Protein AF-A0A4P9XWG7-F1 (afdb_monomer)

pLDDT: mean 80.18, std 10.12, range [46.06, 91.38]

Mean predicted aligned error: 8.69 Å

Sequence (91 aa):
QCQWLNCASQFNTAEDLFAHVNEDHVGRNAKGNLCLECRWAGCTVSKAKRDHLISHIKSHLSYKPYACGLCEARFKHMSDLKRHEGTHREK

Structure (mmCIF, N/CA/C/O backbone):
data_AF-A0A4P9XWG7-F1
#
_entry.id   AF-A0A4P9XWG7-F1
#
loop_
_atom_site.group_PDB
_atom_site.id
_atom_site.type_symbol
_atom_site.label_atom_id
_atom_site.label_alt_id
_atom_site.label_comp_id
_atom_site.label_asym_id
_atom_site.label_entity_id
_atom_site.label_seq_id
_atom_site.pdbx_PDB_ins_code
_atom_site.Cartn_x
_atom_site.Cartn_y
_atom_site.Cartn_z
_atom_site.occupancy
_atom_site.B_iso_or_equiv
_atom_site.auth_seq_id
_atom_site.auth_comp_id
_atom_site.auth_asym_id
_atom_site.auth_atom_id
_atom_site.pdbx_PDB_model_num
ATOM 1 N N . GLN A 1 1 ? -4.981 4.573 -8.526 1.00 77.56 1 GLN A N 1
ATOM 2 C CA . GLN A 1 1 ? -4.537 4.312 -9.914 1.00 77.56 1 GLN A CA 1
ATOM 3 C C . GLN A 1 1 ? -3.195 3.595 -9.887 1.00 77.56 1 GLN A C 1
ATOM 5 O O . GLN A 1 1 ? -2.348 3.968 -9.083 1.00 77.56 1 GLN A O 1
ATOM 10 N N . CYS A 1 2 ? -3.021 2.559 -10.710 1.00 84.25 2 CYS A N 1
ATOM 11 C CA . CYS A 1 2 ? -1.743 1.870 -10.870 1.00 84.25 2 CYS A CA 1
ATOM 12 C C . CYS A 1 2 ? -0.754 2.780 -11.614 1.00 84.25 2 CYS A C 1
ATOM 14 O O . CYS A 1 2 ? -1.116 3.366 -12.629 1.00 84.25 2 CYS A O 1
ATOM 16 N N . GLN A 1 3 ? 0.475 2.918 -11.109 1.00 84.31 3 GLN A N 1
ATOM 17 C CA . GLN A 1 3 ? 1.545 3.684 -11.776 1.00 84.31 3 GLN A CA 1
ATOM 18 C C . GLN A 1 3 ? 2.630 2.765 -12.352 1.00 84.31 3 GLN A C 1
ATOM 20 O O . GLN A 1 3 ? 3.793 3.152 -12.490 1.00 84.31 3 GLN A O 1
ATOM 25 N N . TRP A 1 4 ? 2.273 1.515 -12.635 1.00 85.00 4 TRP A N 1
ATOM 26 C CA . TRP A 1 4 ? 3.183 0.577 -13.269 1.00 85.00 4 TRP A CA 1
ATOM 27 C C . TRP A 1 4 ? 3.385 0.948 -14.739 1.00 85.00 4 TRP A C 1
ATOM 29 O O . TRP A 1 4 ? 2.447 1.384 -15.412 1.00 85.00 4 TRP A O 1
ATOM 39 N N . LEU A 1 5 ? 4.607 0.775 -15.248 1.00 81.31 5 LEU A N 1
ATOM 40 C CA . LEU A 1 5 ? 4.911 1.006 -16.660 1.00 81.31 5 LEU A CA 1
ATOM 41 C C . LEU A 1 5 ? 3.967 0.179 -17.537 1.00 81.31 5 LEU A C 1
ATOM 43 O O . LEU A 1 5 ? 3.872 -1.038 -17.383 1.00 81.31 5 LEU A O 1
ATOM 47 N N . ASN A 1 6 ? 3.295 0.858 -18.468 1.00 81.75 6 ASN A N 1
ATOM 48 C CA . ASN A 1 6 ? 2.353 0.250 -19.405 1.00 81.75 6 ASN A CA 1
ATOM 49 C C . ASN A 1 6 ? 1.090 -0.361 -18.755 1.00 81.75 6 ASN A C 1
ATOM 51 O O . ASN A 1 6 ? 0.448 -1.217 -19.361 1.00 81.75 6 ASN A O 1
ATOM 55 N N . CYS A 1 7 ? 0.719 0.079 -17.546 1.00 84.50 7 CYS A N 1
ATOM 56 C CA . CYS A 1 7 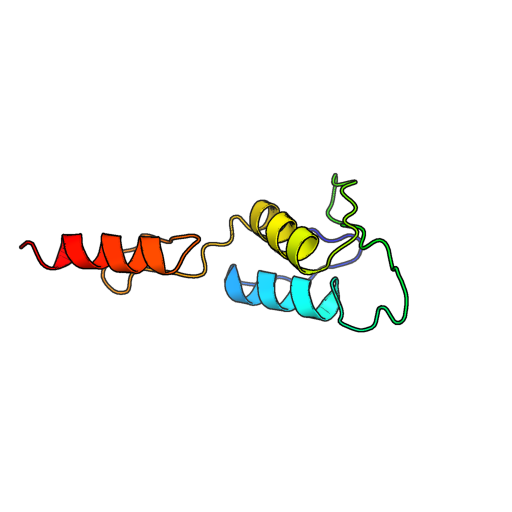? -0.520 -0.309 -16.874 1.00 84.50 7 CYS A CA 1
ATOM 57 C C . CYS A 1 7 ? -1.439 0.906 -16.679 1.00 84.50 7 CYS A C 1
ATOM 59 O O . CYS A 1 7 ? -1.038 1.912 -16.099 1.00 84.50 7 CYS A O 1
ATOM 61 N N . ALA A 1 8 ? -2.685 0.800 -17.147 1.00 82.75 8 ALA A N 1
ATOM 62 C CA . ALA A 1 8 ? -3.712 1.840 -17.018 1.00 82.75 8 ALA A CA 1
ATOM 63 C C . ALA A 1 8 ? -4.810 1.480 -15.998 1.00 82.75 8 ALA A C 1
ATOM 65 O O . ALA A 1 8 ? -5.835 2.158 -15.919 1.00 82.75 8 ALA A O 1
ATOM 66 N N . SER A 1 9 ? -4.609 0.41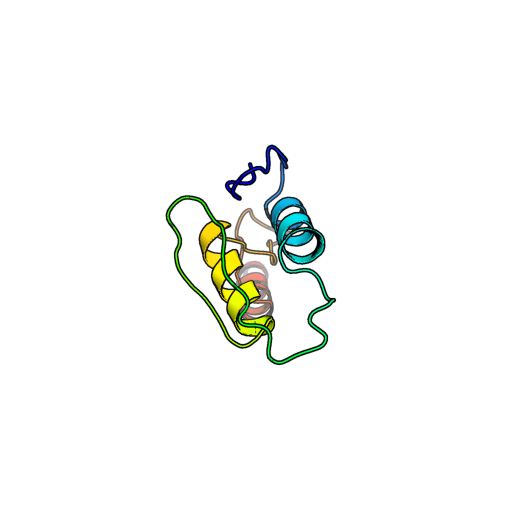5 -15.215 1.00 85.25 9 SER A N 1
ATOM 67 C CA . SER A 1 9 ? -5.608 -0.081 -14.270 1.00 85.25 9 SER A CA 1
ATOM 68 C C . SER A 1 9 ? -5.876 0.929 -13.154 1.00 85.25 9 SER A C 1
ATOM 70 O O . SER A 1 9 ? -4.966 1.453 -12.499 1.00 85.25 9 SER A O 1
ATOM 72 N N . GLN A 1 10 ? -7.156 1.202 -12.925 1.00 84.62 10 GLN A N 1
ATOM 73 C CA . GLN A 1 10 ? -7.632 2.102 -11.886 1.00 84.62 10 GLN A CA 1
ATOM 74 C C . GLN A 1 10 ? -8.483 1.325 -10.898 1.00 84.62 10 GLN A C 1
ATOM 76 O O . GLN A 1 10 ? -9.311 0.509 -11.280 1.00 84.62 10 GLN A O 1
ATOM 81 N N . PHE A 1 11 ? -8.266 1.616 -9.624 1.00 83.69 11 PHE A N 1
ATOM 82 C CA . PHE A 1 11 ? -8.922 0.937 -8.523 1.00 83.69 11 PHE A CA 1
ATOM 83 C C . PHE A 1 11 ? -9.323 1.969 -7.485 1.00 83.69 11 PHE A C 1
ATOM 85 O O . PHE A 1 11 ? -8.571 2.920 -7.232 1.00 83.69 11 PHE A O 1
ATOM 92 N N . ASN A 1 12 ? -10.487 1.753 -6.882 1.00 77.94 12 ASN A N 1
ATOM 93 C CA . ASN A 1 12 ? -11.034 2.607 -5.834 1.00 77.94 12 ASN A CA 1
ATOM 94 C C . ASN A 1 12 ? -10.438 2.304 -4.453 1.00 77.94 12 ASN A C 1
ATOM 96 O O . ASN A 1 12 ? -10.477 3.158 -3.571 1.00 77.94 12 ASN A O 1
ATOM 100 N N . THR A 1 13 ? -9.855 1.120 -4.257 1.00 79.00 13 THR A N 1
ATOM 101 C CA . THR A 1 13 ? -9.240 0.699 -2.994 1.00 79.00 13 THR A CA 1
ATOM 102 C C . THR A 1 13 ? -7.783 0.292 -3.185 1.00 79.00 13 THR A C 1
ATOM 104 O O . THR A 1 13 ? -7.380 -0.278 -4.198 1.00 79.00 13 THR A O 1
ATOM 107 N N . ALA A 1 14 ? -6.971 0.579 -2.165 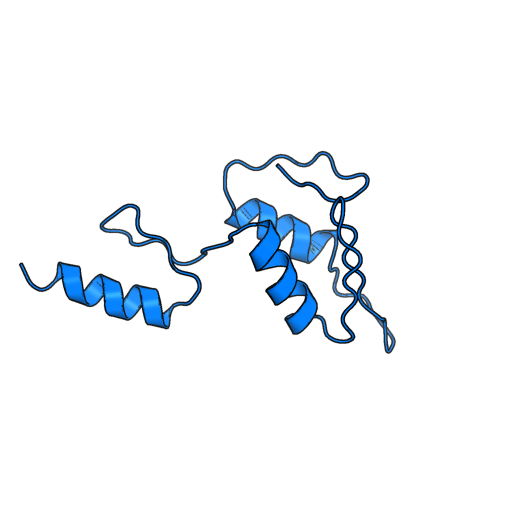1.00 80.69 14 ALA A N 1
ATOM 108 C CA . ALA A 1 14 ? -5.561 0.198 -2.145 1.00 80.69 14 ALA A CA 1
ATOM 109 C C . ALA A 1 14 ? -5.362 -1.330 -2.062 1.00 80.69 14 ALA A C 1
ATOM 111 O O . ALA A 1 14 ? -4.317 -1.822 -2.475 1.00 80.69 14 ALA A O 1
ATOM 112 N N . GLU A 1 15 ? -6.358 -2.066 -1.550 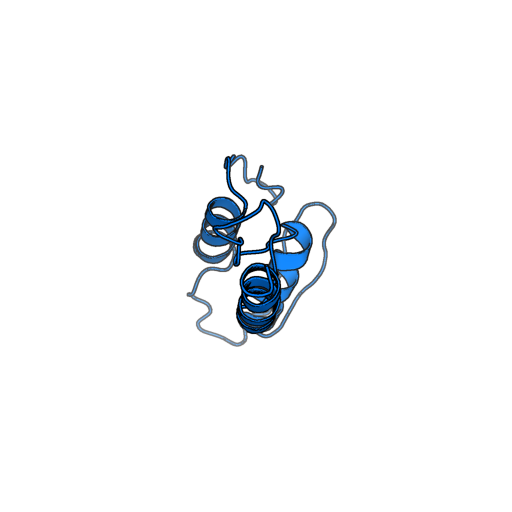1.00 80.56 15 GLU A N 1
ATOM 113 C CA . GLU A 1 15 ? -6.373 -3.538 -1.492 1.00 80.56 15 GLU A CA 1
ATOM 114 C C . GLU A 1 15 ? -6.433 -4.147 -2.884 1.00 80.56 15 GLU A C 1
ATOM 116 O O . GLU A 1 15 ? -5.591 -4.974 -3.227 1.00 80.56 15 GLU A O 1
ATOM 121 N N . ASP A 1 16 ? -7.364 -3.662 -3.700 1.00 84.12 16 ASP A N 1
ATOM 122 C CA . ASP A 1 16 ? -7.570 -4.156 -5.055 1.00 84.12 16 ASP A CA 1
ATOM 123 C C . ASP A 1 16 ? -6.383 -3.799 -5.960 1.00 84.12 16 ASP A C 1
ATOM 125 O O . ASP A 1 16 ? -5.839 -4.646 -6.667 1.00 84.12 16 ASP A O 1
ATOM 129 N N . LEU A 1 17 ? -5.856 -2.577 -5.813 1.00 85.94 17 LEU A N 1
ATOM 130 C CA . LEU A 1 17 ? -4.630 -2.165 -6.493 1.00 85.94 17 LEU A CA 1
ATOM 131 C C . LEU A 1 17 ? -3.415 -3.013 -6.078 1.00 85.94 17 LEU A C 1
ATOM 133 O O . LEU A 1 17 ? -2.601 -3.373 -6.925 1.00 85.94 17 LEU A O 1
ATOM 137 N N . PHE A 1 18 ? -3.274 -3.350 -4.793 1.00 85.12 18 PHE A N 1
ATOM 138 C CA . PHE A 1 18 ? -2.190 -4.218 -4.333 1.00 85.12 18 PHE A CA 1
ATOM 139 C C . PHE A 1 18 ? -2.339 -5.650 -4.852 1.00 85.12 18 PHE A C 1
ATOM 141 O O . PHE A 1 18 ? -1.344 -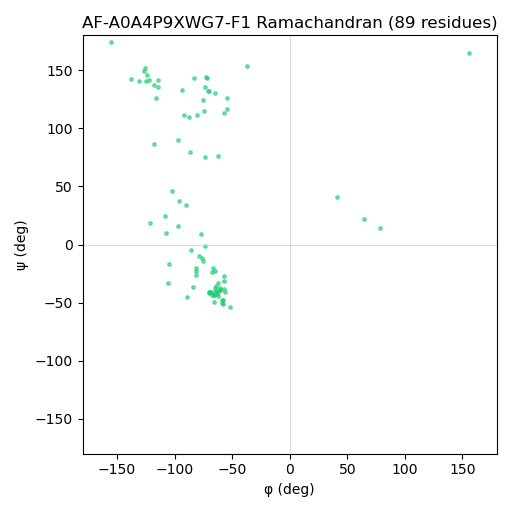6.232 -5.287 1.00 85.12 18 PHE A O 1
ATOM 148 N N . ALA A 1 19 ? -3.550 -6.211 -4.818 1.00 84.44 19 ALA A N 1
ATOM 149 C CA . ALA A 1 19 ? -3.835 -7.541 -5.345 1.00 84.44 19 ALA A CA 1
ATOM 150 C C . ALA A 1 19 ? -3.494 -7.613 -6.840 1.00 84.44 19 ALA A C 1
ATOM 152 O O . ALA A 1 19 ? -2.683 -8.453 -7.230 1.00 84.44 19 ALA A O 1
ATOM 153 N N . HIS A 1 20 ? -3.983 -6.653 -7.633 1.00 87.00 20 HIS A N 1
ATOM 154 C CA . HIS A 1 20 ? -3.646 -6.516 -9.049 1.00 87.00 20 HIS A CA 1
ATOM 155 C C . HIS A 1 20 ? -2.134 -6.495 -9.276 1.00 87.00 20 HIS A C 1
ATOM 157 O O . HIS A 1 20 ? -1.609 -7.317 -10.017 1.00 87.00 20 HIS A O 1
ATOM 163 N N . VAL A 1 21 ? -1.406 -5.608 -8.594 1.00 85.31 21 VAL A N 1
ATOM 164 C CA . VAL A 1 21 ? 0.045 -5.490 -8.781 1.00 85.31 21 VAL A CA 1
ATOM 165 C C . VAL A 1 21 ? 0.773 -6.781 -8.378 1.00 85.31 21 VAL A C 1
ATOM 167 O O . VAL A 1 21 ? 1.685 -7.233 -9.070 1.00 85.31 21 VAL A O 1
ATOM 170 N N . ASN A 1 22 ? 0.387 -7.398 -7.260 1.00 81.50 22 ASN A N 1
ATOM 171 C CA . ASN A 1 22 ? 1.010 -8.627 -6.773 1.00 81.50 22 ASN A CA 1
ATOM 172 C C . ASN A 1 22 ? 0.791 -9.825 -7.717 1.00 81.50 22 ASN A C 1
ATOM 174 O O . ASN A 1 22 ? 1.676 -10.677 -7.851 1.00 81.50 22 ASN A O 1
ATOM 178 N N . GLU A 1 23 ? -0.381 -9.924 -8.334 1.00 82.38 23 GLU A N 1
ATOM 179 C CA . GLU A 1 23 ? -0.730 -11.056 -9.191 1.00 82.38 23 GLU A CA 1
ATOM 180 C C . GLU A 1 23 ? -0.318 -10.840 -10.648 1.00 82.38 23 GLU A C 1
ATOM 182 O O . GLU A 1 23 ? 0.308 -11.727 -11.229 1.00 82.38 23 GLU A O 1
ATOM 187 N N . ASP A 1 24 ? -0.584 -9.655 -11.194 1.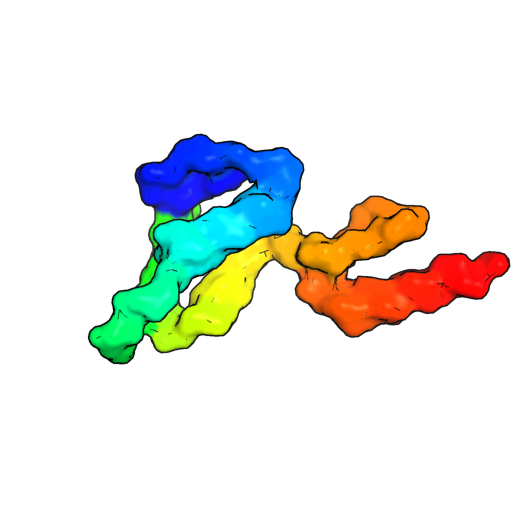00 81.25 24 ASP A N 1
ATOM 188 C CA . ASP A 1 24 ? -0.374 -9.315 -12.603 1.00 81.25 24 ASP A CA 1
ATOM 189 C C . ASP A 1 24 ? 1.072 -8.887 -12.896 1.00 81.25 24 ASP A C 1
ATOM 191 O O . ASP A 1 24 ? 1.642 -9.250 -13.923 1.00 81.25 24 ASP A O 1
ATOM 195 N N . HIS A 1 25 ? 1.718 -8.165 -11.971 1.00 82.25 25 HIS A N 1
ATOM 196 C CA . HIS A 1 25 ? 3.066 -7.632 -12.200 1.00 82.25 25 HIS A CA 1
ATOM 197 C C . HIS A 1 25 ? 4.169 -8.384 -11.446 1.00 82.25 25 HIS A C 1
ATOM 199 O O . HIS A 1 25 ? 5.282 -8.526 -11.950 1.00 82.25 25 HIS A O 1
ATOM 205 N N . VAL A 1 26 ? 3.880 -8.908 -10.252 1.00 80.50 26 VAL A N 1
ATOM 206 C CA . VAL A 1 26 ? 4.846 -9.657 -9.418 1.00 80.50 26 VAL A CA 1
ATOM 207 C C . VAL A 1 26 ? 4.699 -11.178 -9.610 1.00 80.50 26 VAL A C 1
ATOM 209 O O . VAL A 1 26 ? 5.187 -11.944 -8.788 1.00 80.50 26 VAL A O 1
ATOM 212 N N . GLY A 1 27 ? 4.015 -11.642 -10.665 1.00 66.50 27 GLY A N 1
ATOM 213 C CA . GLY A 1 27 ? 3.542 -13.019 -10.916 1.00 66.50 27 GLY A CA 1
ATOM 214 C C . GLY A 1 27 ? 4.429 -14.210 -10.480 1.00 66.50 27 GLY A C 1
ATOM 215 O O . GLY A 1 27 ? 5.645 -14.129 -10.335 1.00 66.50 27 GLY A O 1
ATOM 216 N N . ARG A 1 28 ? 3.797 -15.367 -10.216 1.00 56.84 28 ARG A N 1
ATOM 217 C CA . ARG A 1 28 ? 4.393 -16.551 -9.540 1.00 56.84 28 ARG A CA 1
ATOM 218 C C . ARG A 1 28 ? 5.388 -17.374 -10.373 1.00 56.84 28 ARG A C 1
ATOM 220 O O . ARG A 1 28 ? 5.920 -18.350 -9.855 1.00 56.84 28 ARG A O 1
ATOM 227 N N . ASN A 1 29 ? 5.658 -17.023 -11.629 1.00 50.69 29 ASN A N 1
ATOM 228 C CA . ASN A 1 29 ? 6.322 -17.937 -12.566 1.00 50.69 29 ASN A CA 1
ATOM 229 C C . ASN A 1 29 ? 7.817 -17.652 -12.794 1.00 50.69 29 ASN A C 1
ATOM 231 O O . ASN A 1 29 ? 8.309 -17.672 -13.919 1.00 50.69 29 ASN A O 1
ATOM 235 N N . ALA A 1 30 ? 8.558 -17.417 -11.713 1.00 51.53 30 ALA A N 1
ATOM 236 C CA . ALA A 1 30 ? 10.016 -17.405 -11.737 1.00 51.53 30 ALA A CA 1
ATOM 237 C C . ALA A 1 30 ? 10.550 -18.834 -11.529 1.00 51.53 30 ALA A C 1
ATOM 239 O O . ALA A 1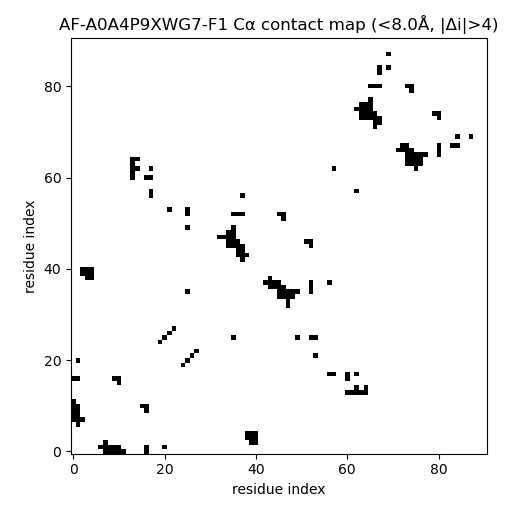 30 ? 10.951 -19.207 -10.428 1.00 51.53 30 ALA A O 1
ATOM 240 N N . LYS A 1 31 ? 10.551 -19.660 -12.584 1.00 46.06 31 LYS A N 1
ATOM 241 C CA . LYS A 1 31 ? 11.345 -20.902 -12.611 1.00 46.06 31 LYS A CA 1
ATOM 242 C C . LYS A 1 31 ? 12.825 -20.532 -12.784 1.00 46.06 31 LYS A C 1
ATOM 244 O O . LYS A 1 31 ? 13.370 -20.621 -13.876 1.00 46.06 31 LYS A O 1
ATOM 249 N N . GLY A 1 32 ? 13.446 -20.042 -11.713 1.00 53.66 32 GLY A N 1
ATOM 250 C CA . GLY A 1 32 ? 14.855 -19.647 -11.666 1.00 53.66 32 GLY A CA 1
ATOM 251 C C . GLY A 1 32 ? 15.129 -18.610 -10.577 1.00 53.66 32 GLY A C 1
ATOM 252 O O . GLY A 1 32 ? 14.195 -17.994 -10.067 1.00 53.66 32 GLY A O 1
ATOM 253 N N . ASN A 1 33 ? 16.407 -18.404 -10.236 1.00 52.75 33 ASN A N 1
ATOM 254 C CA . ASN A 1 33 ? 16.885 -17.240 -9.475 1.00 52.75 33 ASN A CA 1
ATOM 255 C C . ASN A 1 33 ? 16.597 -15.967 -10.291 1.00 52.75 33 ASN A C 1
ATOM 257 O O . ASN A 1 33 ? 17.466 -15.430 -10.973 1.00 52.75 33 ASN A O 1
ATOM 261 N N . LEU A 1 34 ? 15.338 -15.540 -10.303 1.00 56.12 34 LEU A N 1
ATOM 262 C CA . LEU A 1 34 ? 14.863 -14.418 -11.091 1.00 56.12 34 LEU A CA 1
ATOM 263 C C . LEU A 1 34 ? 14.960 -13.176 -10.210 1.00 56.12 34 LEU A C 1
ATOM 265 O O . LEU A 1 34 ? 14.249 -13.050 -9.213 1.00 56.12 34 LEU A O 1
ATOM 269 N N . CYS A 1 35 ? 15.862 -12.265 -10.559 1.00 63.00 35 CYS A N 1
ATOM 270 C CA . CYS A 1 35 ? 15.847 -10.914 -10.020 1.00 63.00 35 CYS A CA 1
ATOM 271 C C . CYS A 1 35 ? 14.480 -10.291 -10.329 1.00 63.00 35 CYS A C 1
ATOM 273 O O . CYS A 1 35 ? 14.141 -10.081 -11.492 1.00 63.00 35 CYS A O 1
ATOM 275 N N . LEU A 1 36 ? 13.685 -10.023 -9.294 1.00 76.62 36 LEU A N 1
ATOM 276 C CA . LEU A 1 36 ? 12.373 -9.412 -9.440 1.00 76.62 36 LEU A CA 1
ATOM 277 C C . LEU A 1 36 ? 12.545 -7.892 -9.424 1.00 76.62 36 LEU A C 1
ATOM 279 O O . LEU A 1 36 ? 12.898 -7.299 -8.400 1.00 76.62 36 LEU A O 1
ATOM 283 N N . GLU A 1 37 ? 12.328 -7.273 -10.576 1.00 80.19 37 GLU A N 1
ATOM 284 C CA . GLU A 1 37 ? 12.465 -5.835 -10.784 1.00 80.19 37 GLU A CA 1
ATOM 285 C C . GLU A 1 37 ? 11.124 -5.116 -10.600 1.00 80.19 37 GLU A C 1
ATOM 287 O O . GLU A 1 37 ? 10.093 -5.527 -11.134 1.00 80.19 37 GLU A O 1
ATOM 292 N N . CYS A 1 38 ? 11.142 -4.019 -9.845 1.00 85.81 38 CYS A N 1
ATOM 293 C CA . CYS A 1 38 ? 10.019 -3.103 -9.732 1.00 85.81 38 CYS A CA 1
ATOM 294 C C . CYS A 1 38 ? 10.003 -2.167 -10.945 1.00 85.81 38 CYS A C 1
ATOM 296 O O . CYS A 1 38 ? 10.861 -1.297 -11.051 1.00 85.81 38 CYS A O 1
ATOM 298 N N . ARG A 1 39 ? 9.006 -2.295 -11.828 1.00 85.00 39 ARG A N 1
ATOM 299 C CA . ARG A 1 39 ? 8.802 -1.380 -12.971 1.00 85.00 39 ARG A CA 1
ATOM 300 C C . ARG A 1 39 ? 7.784 -0.282 -12.661 1.00 85.00 39 ARG A C 1
ATOM 302 O O . ARG A 1 39 ? 6.963 0.097 -13.497 1.00 85.00 39 ARG A O 1
ATOM 309 N N . TRP A 1 40 ? 7.812 0.204 -11.427 1.00 86.88 40 TRP A N 1
ATOM 310 C CA . TRP A 1 40 ? 7.012 1.352 -11.021 1.00 86.88 40 TRP A CA 1
ATOM 311 C C . TRP A 1 40 ? 7.593 2.632 -11.628 1.00 86.88 40 TRP A C 1
ATOM 313 O O . TRP A 1 40 ? 8.814 2.757 -11.738 1.00 86.88 40 TRP A O 1
ATOM 323 N N . ALA A 1 41 ? 6.747 3.591 -12.009 1.00 86.19 41 ALA A N 1
ATOM 324 C CA . ALA A 1 41 ? 7.203 4.859 -12.575 1.00 86.19 41 ALA A CA 1
ATOM 325 C C . ALA A 1 41 ? 8.205 5.563 -11.635 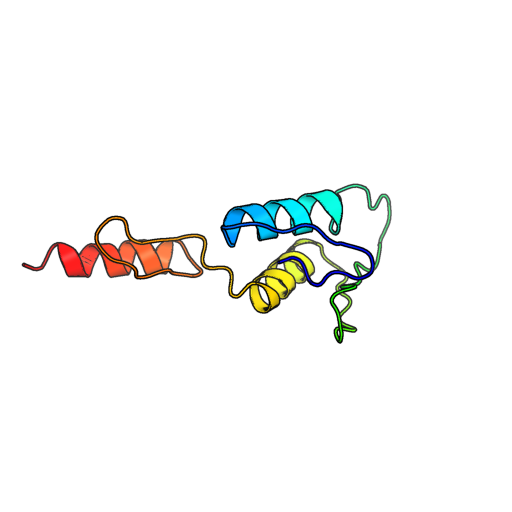1.00 86.19 41 ALA A C 1
ATOM 327 O O . ALA A 1 41 ? 7.867 5.923 -10.509 1.00 86.19 41 ALA A O 1
ATOM 328 N N . GLY A 1 42 ? 9.450 5.732 -12.093 1.00 84.19 42 GLY A N 1
ATOM 329 C CA . GLY A 1 42 ? 10.525 6.346 -11.304 1.00 84.19 42 GLY A CA 1
ATOM 330 C C . GLY A 1 42 ? 11.176 5.430 -10.260 1.00 84.19 42 GLY A C 1
ATOM 331 O O . GLY A 1 42 ? 11.896 5.920 -9.393 1.00 84.19 42 GLY A O 1
ATOM 332 N N . CYS A 1 43 ? 10.950 4.114 -10.318 1.00 86.75 43 CYS A N 1
ATOM 333 C CA . CYS A 1 43 ? 11.574 3.149 -9.420 1.00 86.75 43 CYS A CA 1
ATOM 334 C C . CYS A 1 43 ? 12.518 2.206 -10.174 1.00 86.75 43 CYS A C 1
ATOM 336 O O . CYS A 1 43 ? 12.170 1.674 -11.220 1.00 86.75 43 CYS A O 1
ATOM 338 N N . THR A 1 44 ? 13.703 1.974 -9.610 1.00 82.81 44 THR A N 1
ATOM 339 C CA . THR A 1 44 ? 14.739 1.073 -10.154 1.00 82.81 44 THR A CA 1
ATOM 340 C C . THR A 1 44 ? 15.101 -0.045 -9.173 1.00 82.81 44 THR A C 1
ATOM 342 O O . THR A 1 44 ? 16.158 -0.669 -9.260 1.00 82.81 44 THR A O 1
ATOM 345 N N . VAL A 1 45 ? 14.234 -0.295 -8.187 1.00 85.81 45 VAL A N 1
ATOM 346 C CA . VAL A 1 45 ? 14.495 -1.283 -7.139 1.00 85.81 45 VAL A CA 1
ATOM 347 C C . VAL A 1 45 ? 14.300 -2.690 -7.687 1.00 85.81 45 VAL A C 1
ATOM 349 O O . VAL A 1 45 ? 13.212 -3.062 -8.121 1.00 85.81 45 VAL A O 1
ATOM 352 N N . SER A 1 46 ? 15.335 -3.511 -7.559 1.00 85.38 46 SER A N 1
ATOM 353 C CA . SER A 1 46 ? 15.282 -4.946 -7.809 1.00 85.38 46 SER A CA 1
ATOM 354 C C . SER A 1 46 ? 15.524 -5.721 -6.515 1.00 85.38 46 SER A C 1
ATOM 356 O O . SER A 1 46 ? 16.301 -5.321 -5.640 1.00 85.38 46 SER A O 1
ATOM 358 N N . LYS A 1 47 ? 14.801 -6.827 -6.337 1.00 84.12 47 LYS A N 1
ATOM 359 C CA . LYS A 1 47 ? 14.936 -7.717 -5.181 1.00 84.12 47 LYS A CA 1
ATOM 360 C C . LYS A 1 47 ? 15.054 -9.160 -5.645 1.00 84.12 47 LYS A C 1
ATOM 362 O O . LYS A 1 47 ? 14.339 -9.606 -6.531 1.00 84.12 47 LYS A O 1
ATOM 367 N N . ALA A 1 48 ? 15.915 -9.917 -4.970 1.00 78.94 48 ALA A N 1
ATOM 368 C CA . ALA A 1 48 ? 16.100 -11.344 -5.235 1.00 78.94 48 ALA A CA 1
ATOM 369 C C . ALA A 1 48 ? 14.956 -12.225 -4.694 1.00 78.94 48 ALA A C 1
ATOM 371 O O . ALA A 1 48 ? 14.874 -13.400 -5.027 1.00 78.94 48 ALA A O 1
ATOM 372 N N . LYS A 1 49 ? 14.089 -11.684 -3.823 1.00 80.06 49 LYS A N 1
ATOM 373 C CA . LYS A 1 49 ? 12.978 -12.421 -3.203 1.00 80.06 49 LYS A CA 1
ATOM 374 C C . LYS A 1 49 ? 11.653 -11.716 -3.442 1.00 80.06 49 LYS A C 1
ATOM 376 O O . LYS A 1 49 ? 11.565 -10.493 -3.298 1.00 80.06 49 LYS A O 1
ATOM 381 N N . ARG A 1 50 ? 10.616 -12.515 -3.701 1.00 80.94 50 ARG A N 1
ATOM 382 C CA . ARG A 1 50 ? 9.237 -12.055 -3.901 1.00 80.94 50 ARG A CA 1
ATOM 383 C C . ARG A 1 50 ? 8.721 -11.285 -2.694 1.00 80.94 50 ARG A C 1
ATOM 385 O O . ARG A 1 50 ? 8.234 -10.176 -2.861 1.00 80.94 50 ARG A O 1
ATOM 392 N N . ASP A 1 51 ? 8.898 -11.817 -1.489 1.00 82.69 51 ASP A N 1
ATOM 393 C CA . ASP A 1 51 ? 8.422 -11.183 -0.254 1.00 82.69 51 ASP A CA 1
ATOM 394 C C . ASP A 1 51 ? 8.988 -9.772 -0.064 1.00 82.69 51 ASP A C 1
ATOM 396 O O . ASP A 1 51 ? 8.279 -8.849 0.340 1.00 82.69 51 ASP A O 1
ATOM 400 N N . HIS A 1 52 ? 10.260 -9.575 -0.423 1.00 85.06 52 HIS A N 1
ATOM 401 C CA . HIS A 1 52 ? 10.901 -8.265 -0.360 1.00 85.06 52 HIS A CA 1
ATOM 402 C C . HIS A 1 52 ? 10.355 -7.303 -1.414 1.00 85.06 52 HIS A C 1
ATOM 404 O O . HIS A 1 52 ? 10.134 -6.134 -1.095 1.00 85.06 52 HIS A O 1
ATOM 410 N N . LEU A 1 53 ? 10.118 -7.771 -2.645 1.00 85.62 53 LEU A N 1
ATOM 411 C CA . LEU A 1 53 ? 9.523 -6.932 -3.684 1.00 85.62 53 LEU A CA 1
ATOM 412 C C . LEU A 1 53 ? 8.078 -6.556 -3.331 1.00 85.62 53 LEU A C 1
ATOM 414 O O . LEU A 1 53 ? 7.705 -5.391 -3.427 1.00 85.62 53 LEU A O 1
ATOM 418 N N . ILE A 1 54 ? 7.287 -7.510 -2.841 1.00 84.00 54 ILE A N 1
ATOM 419 C CA . ILE A 1 54 ? 5.921 -7.261 -2.371 1.00 84.00 54 ILE A CA 1
ATOM 420 C C . ILE A 1 54 ? 5.923 -6.224 -1.249 1.00 84.00 54 ILE A C 1
ATOM 422 O O . ILE A 1 54 ? 5.147 -5.271 -1.284 1.00 84.00 54 ILE A O 1
ATOM 426 N N . SER A 1 55 ? 6.800 -6.381 -0.255 1.00 84.12 55 SER A N 1
ATOM 427 C CA . SER A 1 55 ? 6.924 -5.419 0.843 1.00 84.12 55 SER A CA 1
ATOM 428 C C . SER A 1 55 ? 7.307 -4.022 0.343 1.00 84.12 55 SER A C 1
ATOM 430 O O . SER A 1 55 ? 6.756 -3.027 0.814 1.00 84.12 55 SER A O 1
ATOM 432 N N . HIS A 1 56 ? 8.191 -3.941 -0.655 1.00 87.12 56 HIS A N 1
ATOM 433 C CA . HIS A 1 56 ? 8.546 -2.689 -1.318 1.00 87.12 56 HIS A CA 1
ATOM 434 C C . HIS A 1 56 ? 7.343 -2.049 -2.031 1.00 87.12 56 HIS A C 1
ATOM 436 O O . HIS A 1 56 ? 7.094 -0.861 -1.851 1.00 87.12 56 HIS A O 1
ATOM 442 N N . ILE A 1 57 ? 6.537 -2.826 -2.756 1.00 84.62 57 ILE A N 1
ATOM 443 C CA . ILE A 1 57 ? 5.346 -2.329 -3.468 1.00 84.62 57 ILE A CA 1
ATOM 444 C C . ILE A 1 57 ? 4.297 -1.755 -2.511 1.00 84.62 57 ILE A C 1
ATOM 446 O O . ILE A 1 57 ? 3.648 -0.760 -2.832 1.00 84.62 57 ILE A O 1
ATOM 450 N N . LYS A 1 58 ? 4.175 -2.299 -1.292 1.00 83.81 58 LYS A N 1
ATOM 451 C CA . LYS A 1 58 ? 3.314 -1.702 -0.254 1.00 83.81 58 LYS A CA 1
ATOM 452 C C . LYS A 1 58 ? 3.694 -0.252 0.063 1.00 83.81 58 LYS A C 1
ATOM 454 O O . LYS A 1 58 ? 2.829 0.500 0.502 1.00 83.81 58 LYS A O 1
ATOM 459 N N . SER A 1 59 ? 4.958 0.133 -0.142 1.00 84.06 59 SER A N 1
ATOM 460 C CA . SER A 1 59 ? 5.428 1.511 0.035 1.00 84.06 59 SER A CA 1
ATOM 461 C C . SER A 1 59 ? 4.876 2.452 -1.031 1.00 84.06 59 SER A C 1
ATOM 463 O O . SER A 1 59 ? 4.475 3.558 -0.692 1.00 84.06 59 SER A O 1
ATOM 465 N N . HIS A 1 60 ? 4.813 2.015 -2.292 1.00 84.38 60 HIS A N 1
ATOM 466 C CA . HIS A 1 60 ? 4.232 2.814 -3.380 1.00 84.38 60 HIS A CA 1
ATOM 467 C C . HIS A 1 60 ? 2.746 3.064 -3.160 1.00 84.38 60 HIS A C 1
ATOM 469 O O . HIS A 1 60 ? 2.235 4.158 -3.357 1.00 84.38 60 HIS A O 1
ATOM 475 N N . LEU A 1 61 ? 2.062 2.032 -2.682 1.00 77.69 61 LEU A N 1
ATOM 476 C CA . LEU A 1 61 ? 0.619 2.038 -2.495 1.00 77.69 61 LEU A CA 1
ATOM 477 C C . LEU A 1 61 ? 0.182 2.632 -1.153 1.00 77.69 61 LEU A C 1
ATOM 479 O O . LEU A 1 61 ? -1.018 2.704 -0.892 1.00 77.69 61 LEU A O 1
ATOM 483 N N . SER A 1 62 ? 1.135 2.985 -0.274 1.00 72.75 62 SER A N 1
ATOM 484 C CA . SER A 1 62 ? 0.882 3.279 1.147 1.00 72.75 62 SER A CA 1
ATOM 485 C C . SER A 1 62 ? -0.121 2.292 1.750 1.00 72.75 62 SER A C 1
ATOM 487 O O . SER A 1 62 ? -1.051 2.657 2.471 1.00 72.75 62 SER A O 1
ATOM 489 N N . TYR A 1 63 ? 0.040 1.023 1.374 1.00 72.81 63 TYR A N 1
ATOM 490 C CA . TYR A 1 63 ? -0.993 0.021 1.529 1.00 72.81 63 TYR A CA 1
ATOM 491 C C . TYR A 1 63 ? -1.113 -0.386 2.993 1.00 72.81 63 TYR A C 1
ATOM 493 O O . TYR A 1 63 ? -0.190 -0.960 3.581 1.00 72.81 63 TYR A O 1
ATOM 501 N N . LYS A 1 64 ? -2.272 -0.081 3.574 1.00 76.25 64 LYS A N 1
ATOM 502 C CA . LYS A 1 64 ? -2.632 -0.407 4.951 1.00 76.25 64 LYS A CA 1
ATOM 503 C C . LYS A 1 64 ? -3.852 -1.338 4.930 1.00 76.25 64 LYS A C 1
ATOM 505 O O . LYS A 1 64 ? -4.980 -0.836 4.960 1.00 76.25 64 LYS A O 1
ATOM 510 N N . PRO A 1 65 ? -3.631 -2.664 4.813 1.00 74.75 65 PRO A N 1
ATOM 511 C CA . PRO A 1 65 ? -4.713 -3.643 4.671 1.00 74.75 65 PRO A CA 1
ATOM 512 C C . PRO A 1 65 ? -5.613 -3.720 5.904 1.00 74.75 65 PRO A C 1
ATOM 514 O O . PRO A 1 65 ? -6.757 -4.135 5.813 1.00 74.75 65 PRO A O 1
ATOM 517 N N . TYR A 1 66 ? -5.111 -3.316 7.068 1.00 81.94 66 TYR A N 1
ATOM 518 C CA . TYR A 1 66 ? -5.834 -3.468 8.320 1.00 81.94 66 TYR A CA 1
ATOM 519 C C . TYR A 1 66 ? -6.554 -2.167 8.661 1.00 81.94 66 TYR A C 1
ATOM 521 O O . TYR A 1 66 ? -5.976 -1.286 9.293 1.00 81.94 66 TYR A O 1
ATOM 529 N N . ALA A 1 67 ? -7.792 -2.019 8.199 1.00 83.94 67 ALA A N 1
ATOM 530 C CA . ALA A 1 67 ? -8.659 -0.915 8.597 1.00 83.94 67 ALA A CA 1
ATOM 531 C C . ALA A 1 67 ? -9.359 -1.231 9.925 1.00 83.94 67 ALA A C 1
ATOM 533 O O . ALA A 1 67 ? -9.732 -2.375 10.181 1.00 83.94 67 ALA A O 1
ATOM 534 N N . CYS A 1 68 ? -9.534 -0.221 10.771 1.00 87.56 68 CYS A N 1
ATOM 535 C CA . CYS A 1 68 ? -10.389 -0.334 11.940 1.00 87.56 68 CYS A CA 1
ATOM 536 C C . CYS A 1 68 ? -11.859 -0.329 11.507 1.00 87.56 68 CYS A C 1
ATOM 538 O O . CYS A 1 68 ? -12.264 0.484 10.686 1.00 87.56 68 CYS A O 1
ATOM 540 N N . GLY A 1 69 ? -12.673 -1.225 12.069 1.00 86.69 69 GLY A N 1
ATOM 541 C CA . GLY A 1 69 ? -14.122 -1.218 11.834 1.00 86.69 69 GLY A CA 1
ATOM 542 C C . GLY A 1 69 ? -14.869 -0.123 12.606 1.00 86.69 69 GLY A C 1
ATOM 543 O O . GLY A 1 69 ? -16.043 0.113 12.346 1.00 86.69 69 GLY A O 1
ATOM 544 N N . LEU A 1 70 ? -14.200 0.531 13.563 1.00 86.31 70 LEU A N 1
ATOM 545 C CA . LEU A 1 70 ? -14.780 1.533 14.466 1.00 86.31 70 LEU A CA 1
ATOM 546 C C . LEU A 1 70 ? -14.375 2.970 14.101 1.00 86.31 70 LEU A C 1
ATOM 548 O O . LEU A 1 70 ? -14.999 3.921 14.563 1.00 86.31 70 LEU A O 1
ATOM 552 N N . CYS A 1 71 ? -13.329 3.150 13.291 1.00 87.62 71 CYS A N 1
ATOM 553 C CA . CYS A 1 71 ? -12.873 4.457 12.821 1.00 87.62 71 CYS A CA 1
ATOM 554 C C . CYS A 1 71 ? -12.103 4.341 11.498 1.00 87.62 71 CYS A C 1
ATOM 556 O O . CYS A 1 71 ? -11.764 3.254 11.051 1.00 87.62 71 CYS A O 1
ATOM 558 N N . GLU A 1 72 ? -11.740 5.472 10.897 1.00 82.44 72 GLU A N 1
ATOM 559 C CA . GLU A 1 72 ? -11.030 5.515 9.608 1.00 82.44 72 GLU A CA 1
ATOM 560 C C . GLU A 1 72 ? -9.521 5.193 9.709 1.00 82.44 72 GLU A C 1
ATOM 562 O O . GLU A 1 72 ? -8.768 5.343 8.742 1.00 82.44 72 GLU A O 1
ATOM 567 N N . ALA A 1 73 ? -9.042 4.743 10.876 1.00 83.25 73 ALA A N 1
ATOM 568 C CA . ALA A 1 73 ? -7.640 4.394 11.070 1.00 83.25 73 ALA A CA 1
ATOM 569 C C . ALA A 1 73 ? -7.274 3.121 10.293 1.00 83.25 73 ALA A C 1
ATOM 571 O O . ALA A 1 73 ? -7.943 2.092 10.385 1.00 83.25 73 ALA A O 1
ATOM 572 N N . ARG A 1 74 ? -6.163 3.173 9.551 1.00 85.12 74 ARG A N 1
ATOM 573 C CA . ARG A 1 74 ? -5.620 2.030 8.803 1.00 85.12 74 ARG A CA 1
ATOM 574 C C . ARG A 1 74 ? -4.193 1.741 9.245 1.00 85.12 74 ARG A C 1
ATOM 576 O O . ARG A 1 74 ? -3.401 2.665 9.441 1.00 85.12 74 ARG A O 1
ATOM 583 N N . PHE A 1 75 ? -3.850 0.462 9.327 1.00 82.81 75 PHE A N 1
ATOM 584 C CA . PHE A 1 75 ? -2.582 -0.055 9.827 1.00 82.81 75 PHE A CA 1
ATOM 585 C C . PHE A 1 75 ? -1.912 -0.990 8.816 1.00 82.81 75 PHE A C 1
ATOM 587 O O . PHE A 1 75 ? -2.555 -1.638 7.986 1.00 82.81 75 PHE A O 1
ATOM 594 N N . LYS A 1 76 ? -0.578 -1.053 8.884 1.00 77.62 76 LYS A N 1
ATOM 595 C CA . LYS A 1 76 ? 0.248 -1.899 8.009 1.00 77.62 76 LYS A CA 1
ATOM 596 C C . LYS A 1 76 ? 0.310 -3.356 8.486 1.00 77.62 76 LYS A C 1
ATOM 598 O O . LYS A 1 76 ? 0.488 -4.251 7.661 1.00 77.62 76 LYS A O 1
ATOM 603 N N . HIS A 1 77 ? 0.133 -3.591 9.789 1.00 82.38 77 HIS A N 1
ATOM 604 C CA . HIS A 1 77 ? 0.179 -4.914 10.413 1.00 82.38 77 HIS A CA 1
ATOM 605 C C . HIS A 1 77 ? -1.076 -5.198 11.246 1.00 82.38 77 HIS A C 1
ATOM 607 O O . HIS A 1 77 ? -1.661 -4.293 11.840 1.00 82.38 77 HIS A O 1
ATOM 613 N N . MET A 1 78 ? -1.449 -6.480 11.323 1.00 83.81 78 MET A N 1
ATOM 614 C CA . MET A 1 78 ? -2.593 -6.947 12.110 1.00 83.81 78 MET A CA 1
ATOM 615 C C . MET A 1 78 ? -2.387 -6.705 13.610 1.00 83.81 78 MET A C 1
ATOM 617 O O . MET A 1 78 ? -3.329 -6.381 14.324 1.00 83.81 78 MET A O 1
ATOM 621 N N . SER A 1 79 ? -1.147 -6.834 14.088 1.00 89.44 79 SER A N 1
ATOM 622 C CA . SER A 1 79 ? -0.765 -6.567 15.478 1.00 89.44 79 SER A CA 1
ATOM 623 C C . SER A 1 79 ? -1.033 -5.118 15.887 1.00 89.44 79 SER A C 1
ATOM 625 O O . SER A 1 79 ? -1.500 -4.871 16.996 1.00 89.44 79 SER A O 1
ATOM 627 N N . ASP A 1 80 ? -0.787 -4.165 14.985 1.00 88.81 80 ASP A N 1
ATOM 628 C CA . ASP A 1 80 ? -1.069 -2.750 15.227 1.00 88.81 80 ASP A CA 1
ATOM 629 C C . ASP A 1 80 ? -2.569 -2.463 15.258 1.00 88.81 80 ASP A C 1
ATOM 631 O O . ASP A 1 80 ? -3.023 -1.754 16.155 1.00 88.81 80 ASP A O 1
ATOM 635 N N . LEU A 1 81 ? -3.339 -3.067 14.344 1.00 91.38 81 LEU A N 1
ATOM 636 C CA . LEU A 1 81 ? -4.800 -2.984 14.366 1.00 91.38 81 LEU A CA 1
ATOM 637 C C . LEU A 1 81 ? -5.357 -3.518 15.686 1.00 91.38 81 LEU A C 1
ATOM 639 O O . LEU A 1 81 ? -6.095 -2.812 16.359 1.00 91.38 81 LEU A O 1
ATOM 643 N N . LYS A 1 82 ? -4.959 -4.725 16.094 1.00 89.44 82 LYS A N 1
ATOM 644 C CA . LYS A 1 82 ? -5.481 -5.371 17.304 1.00 89.44 82 LYS A CA 1
ATOM 645 C C . LYS A 1 82 ? -5.191 -4.560 18.570 1.00 89.44 82 LYS A C 1
ATOM 647 O O . LYS A 1 82 ? -6.026 -4.481 19.466 1.00 89.44 82 LYS A O 1
ATOM 652 N N . ARG A 1 83 ? -4.013 -3.929 18.638 1.00 90.00 83 ARG A N 1
ATOM 653 C CA . ARG A 1 83 ? -3.663 -2.987 19.711 1.00 90.00 83 ARG A CA 1
ATOM 654 C C . ARG A 1 83 ? -4.543 -1.737 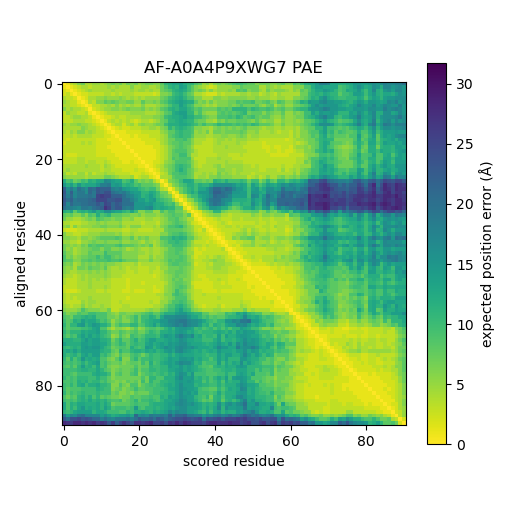19.668 1.00 90.00 83 ARG A C 1
ATOM 656 O O . ARG A 1 83 ? -5.017 -1.294 20.706 1.00 90.00 83 ARG A O 1
ATOM 663 N N . HIS A 1 84 ? -4.769 -1.184 18.481 1.00 90.62 84 HIS A N 1
ATOM 664 C CA . HIS A 1 84 ? -5.637 -0.027 18.300 1.00 90.62 84 HIS A CA 1
ATOM 665 C C . HIS A 1 84 ? -7.101 -0.325 18.654 1.00 90.62 84 HIS A C 1
ATOM 667 O O . HIS A 1 84 ? -7.732 0.483 19.326 1.00 90.62 84 HIS A O 1
ATOM 673 N N . GLU A 1 85 ? -7.634 -1.489 18.284 1.00 89.88 85 GLU A N 1
ATOM 674 C CA . GLU A 1 85 ? -8.984 -1.922 18.669 1.00 89.88 85 GLU A CA 1
ATOM 675 C C . GLU A 1 85 ? -9.175 -1.958 20.192 1.00 89.88 85 GLU A C 1
ATOM 677 O O . GLU A 1 85 ? -10.259 -1.647 20.684 1.00 89.88 85 GLU A O 1
ATOM 682 N N . GLY A 1 86 ? -8.105 -2.243 20.943 1.00 89.75 86 GLY A N 1
ATOM 683 C CA . GLY A 1 86 ? -8.081 -2.128 22.401 1.00 89.75 86 GLY A CA 1
ATOM 684 C C . GLY A 1 86 ? -8.451 -0.729 22.905 1.00 89.75 86 GLY A C 1
ATOM 685 O O . GLY A 1 86 ? -9.251 -0.624 23.825 1.00 89.75 86 GLY A O 1
ATOM 686 N N . THR A 1 87 ? -7.977 0.332 22.243 1.00 88.88 87 THR A N 1
ATOM 687 C CA . THR A 1 87 ? -8.242 1.733 22.642 1.00 88.88 87 THR A CA 1
ATOM 688 C C . THR A 1 87 ? -9.707 2.150 22.495 1.00 88.88 87 THR A C 1
ATOM 690 O O . THR A 1 87 ? -10.151 3.108 23.122 1.00 88.88 87 THR A O 1
ATOM 693 N N . HIS A 1 88 ? -10.489 1.431 21.683 1.00 86.56 88 HIS A N 1
ATOM 694 C CA . HIS A 1 88 ? -11.928 1.683 21.559 1.00 86.56 88 HIS A CA 1
ATOM 695 C C . HIS A 1 88 ? -12.742 1.043 22.682 1.00 86.56 88 HIS A C 1
ATOM 697 O O . HIS A 1 88 ? -13.848 1.499 22.950 1.00 86.56 88 HIS A O 1
ATOM 703 N N . ARG A 1 89 ? -12.207 0.001 23.334 1.00 78.62 89 ARG A N 1
ATOM 704 C CA . ARG A 1 89 ? -12.844 -0.669 24.478 1.00 78.62 89 ARG A CA 1
ATOM 705 C C . ARG A 1 89 ? -12.678 0.087 25.797 1.00 78.62 89 ARG A C 1
ATOM 707 O O . ARG A 1 89 ? -13.319 -0.284 26.769 1.00 78.62 89 ARG A O 1
ATOM 714 N N . GLU A 1 90 ? -11.838 1.118 25.838 1.00 62.09 90 GLU A N 1
ATOM 715 C CA . GLU A 1 90 ? -11.553 1.911 27.043 1.00 62.09 90 GLU A CA 1
ATOM 716 C C . GLU A 1 90 ? -12.501 3.118 27.204 1.00 62.09 90 GLU A C 1
ATOM 718 O O . GLU A 1 90 ? -12.088 4.172 27.683 1.00 62.09 90 GLU A O 1
ATOM 723 N N . LYS A 1 91 ? -13.769 2.987 26.790 1.00 49.84 91 LYS A N 1
ATOM 724 C CA . LYS A 1 91 ? -14.801 4.025 26.940 1.00 49.84 91 LYS A CA 1
ATOM 725 C C . LYS A 1 91 ? -16.010 3.497 27.694 1.00 49.84 91 LYS A C 1
ATOM 727 O O . LYS A 1 91 ? -16.445 2.373 27.358 1.00 49.84 91 LYS A O 1
#

InterPro domains:
  IPR013087 Zinc finger C2H2-type [PF00096] (66-88)
  IPR013087 Zinc finger C2H2-type [PS00028] (2-25)
  IPR013087 Zinc finger C2H2-type [PS00028] (68-88)
  IPR013087 Zinc finger C2H2-type [PS50157] (1-30)
  IPR013087 Zinc finger C2H2-type [PS50157] (36-65)
  IPR013087 Zinc finger C2H2-type [PS50157] (66-91)
  IPR013087 Zinc finger C2H2-type [SM00355] (1-25)
  IPR013087 Zinc finger C2H2-type [SM00355] (36-60)
  IPR013087 Zinc finger C2H2-type [SM00355] (66-88)
  IPR036236 Zinc finger C2H2 superfamily [SSF57667] (2-29)
  IPR036236 Zinc finger C2H2 superfamily [SSF57667] (51-89)
  IPR048420 Zap1-like, C2H2 zinc finger 1 [PF21816] (1-26)
  IPR050806 pH-response transcription factor pacC/RIM101 [PTHR47257] (1-90)

Foldseek 3Di:
DAQAVPDPDDDPALVVNLVCCLPVPLNDPPPDQDFRAGRGVPDGDTDSDSVVVSVVVCVVSVDFPQAAPVDRDGHNDPVVNVVVVVVVVPD

Organism: NCBI:txid78915

Radius of gyration: 15.78 Å; Cα contacts (8 Å, |Δi|>4): 104; chains: 1; bounding box: 32×27×46 Å

Nearest PDB structures (foldseek):
  2gli-assembly1_A  TM=6.851E-01  e=1.301E-06  Homo sapiens
  8ssu-assembly1_A  TM=4.485E-01  e=1.554E-04  Homo sapiens
  5und-assembly2_B  TM=6.561E-01  e=4.418E-03  Homo sapiens
  6ml6-assembly1_A  TM=4.874E-01  e=2.558E-03  Mus musculus
  5v3g-assembly1_A  TM=4.265E-01  e=1.585E-03  Homo sapiens

Secondary structure (DSSP, 8-state):
---BTT-----SSHHHHHHHIIIIIS-S---SS--EE--BTT---EESSHHHHHHHHHHHTT---EE-SSSS-EESSHHHHHHHHHHHS--

Solvent-accessible surface area (backbone atoms only — not comparable to full-atom values): 5591 Å² total; per-residue (Å²): 98,53,59,39,71,98,43,84,56,71,48,96,44,58,63,60,46,47,51,48,45,50,56,75,72,60,43,93,82,60,93,55,99,48,74,44,66,43,59,39,72,97,45,84,56,65,28,80,44,68,70,58,41,54,58,52,50,36,62,79,57,67,42,41,84,32,61,46,95,87,48,95,54,60,22,78,41,66,70,56,36,58,55,52,57,51,65,69,68,76,114